Protein AF-A0A973GSV9-F1 (afdb_monomer)

pLDDT: mean 84.17, std 14.58, range [43.31, 97.0]

Structure (mmCIF, N/CA/C/O backbone):
data_AF-A0A973GSV9-F1
#
_entry.id   AF-A0A973GSV9-F1
#
loop_
_atom_site.group_PDB
_atom_site.id
_atom_site.type_symbol
_atom_site.label_atom_id
_atom_site.label_alt_id
_atom_site.label_comp_id
_atom_site.label_asym_id
_atom_site.label_entity_id
_atom_site.label_seq_id
_atom_site.pdbx_PDB_ins_code
_atom_site.Cartn_x
_atom_site.Cartn_y
_atom_site.Cartn_z
_atom_site.occupancy
_atom_site.B_iso_or_equiv
_atom_site.auth_seq_id
_atom_site.auth_comp_id
_atom_site.auth_asym_id
_atom_site.auth_atom_id
_atom_site.pdbx_PDB_model_num
ATOM 1 N N . MET A 1 1 ? -27.458 11.683 16.251 1.00 43.31 1 MET A N 1
ATOM 2 C CA . MET A 1 1 ? -26.409 10.894 15.565 1.00 43.31 1 MET A CA 1
ATOM 3 C C . MET A 1 1 ? -25.565 10.207 16.637 1.00 43.31 1 MET A C 1
ATOM 5 O O . MET A 1 1 ? -24.776 10.880 17.280 1.00 43.31 1 MET A O 1
ATOM 9 N N . LYS A 1 2 ? -25.809 8.918 16.926 1.00 45.09 2 LYS A N 1
ATOM 10 C CA . LYS A 1 2 ? -25.114 8.154 17.983 1.00 45.09 2 LYS A CA 1
ATOM 11 C C . LYS A 1 2 ? -23.702 7.803 17.492 1.00 45.09 2 LYS A C 1
ATOM 13 O O . LYS A 1 2 ? -23.527 6.884 16.701 1.00 45.09 2 LYS A O 1
ATOM 18 N N . THR A 1 3 ? -22.715 8.621 17.845 1.00 56.75 3 THR A N 1
ATOM 19 C CA . THR A 1 3 ? -21.304 8.450 17.467 1.00 56.75 3 THR A CA 1
ATOM 20 C C . THR A 1 3 ? -20.641 7.463 18.416 1.00 56.75 3 THR A C 1
ATOM 22 O O . THR A 1 3 ? -19.877 7.838 19.302 1.00 56.75 3 THR A O 1
ATOM 25 N N . THR A 1 4 ? -21.012 6.204 18.269 1.00 70.38 4 THR A N 1
ATOM 26 C CA . THR A 1 4 ? -20.583 5.128 19.147 1.00 70.38 4 THR A CA 1
ATOM 27 C C . THR A 1 4 ? -19.192 4.645 18.678 1.00 70.38 4 THR A C 1
ATOM 29 O O . THR A 1 4 ? -18.834 4.758 17.500 1.00 70.38 4 THR A O 1
ATOM 32 N N . ILE A 1 5 ? -18.360 4.249 19.638 1.00 74.25 5 ILE A N 1
ATOM 33 C CA . ILE A 1 5 ? -16.990 3.694 19.600 1.00 74.25 5 ILE A CA 1
ATOM 34 C C . ILE A 1 5 ? -16.470 3.138 18.249 1.00 74.25 5 ILE A C 1
ATOM 36 O O . ILE A 1 5 ? -15.317 3.398 17.906 1.00 74.25 5 ILE A O 1
ATOM 40 N N . ALA A 1 6 ? -17.276 2.456 17.437 1.00 76.19 6 ALA A N 1
ATOM 41 C CA . ALA A 1 6 ? -16.952 1.947 16.104 1.00 76.19 6 ALA A CA 1
ATOM 42 C C . ALA A 1 6 ? -16.347 3.002 15.166 1.00 76.19 6 ALA A C 1
ATOM 44 O O . ALA A 1 6 ? -15.388 2.721 14.444 1.00 76.19 6 ALA A O 1
ATOM 45 N N . ARG A 1 7 ? -16.859 4.242 15.185 1.00 78.81 7 ARG A N 1
ATOM 46 C CA . ARG A 1 7 ? -16.315 5.312 14.331 1.00 78.81 7 ARG A CA 1
ATOM 47 C C . ARG A 1 7 ? -14.930 5.756 14.806 1.00 78.81 7 ARG A C 1
ATOM 49 O 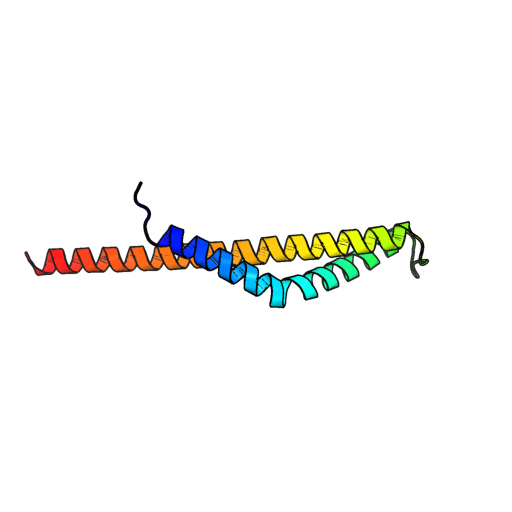O . ARG A 1 7 ? -14.054 5.985 13.979 1.00 78.81 7 ARG A O 1
ATOM 56 N N . LYS A 1 8 ? -14.712 5.831 16.126 1.00 83.44 8 LYS A N 1
ATOM 57 C CA . LYS A 1 8 ? -13.387 6.114 16.707 1.00 83.44 8 LYS A CA 1
ATOM 58 C C . LYS A 1 8 ? -12.402 4.980 16.415 1.00 83.44 8 LYS A C 1
ATOM 60 O O . LYS A 1 8 ? -11.279 5.262 16.012 1.00 83.44 8 LYS A O 1
ATOM 65 N N . GLY A 1 9 ? -12.839 3.726 16.540 1.00 83.88 9 GLY A N 1
ATOM 66 C CA . GLY A 1 9 ? -12.045 2.545 16.194 1.00 83.88 9 GLY A CA 1
ATOM 67 C C . GLY A 1 9 ? -11.588 2.549 14.734 1.00 83.88 9 GLY A C 1
ATOM 68 O O . GLY A 1 9 ? -10.418 2.299 14.463 1.00 83.88 9 GLY A O 1
ATOM 69 N N . ALA A 1 10 ? -12.464 2.935 13.800 1.00 87.00 10 ALA A N 1
ATOM 70 C CA . ALA A 1 10 ? -12.109 3.086 12.388 1.00 87.00 10 ALA A CA 1
ATOM 71 C C . ALA A 1 10 ? -11.013 4.144 12.161 1.00 87.00 10 ALA A C 1
ATOM 73 O O . ALA A 1 10 ? -10.048 3.876 11.452 1.00 87.00 10 ALA A O 1
ATOM 74 N N . TYR A 1 11 ? -11.118 5.324 12.788 1.00 89.88 11 TYR A N 1
ATOM 75 C CA . TYR A 1 11 ? -10.100 6.380 12.661 1.00 89.88 11 TYR A CA 1
ATOM 76 C C . TYR A 1 11 ? -8.748 5.974 13.256 1.00 89.88 11 TYR A C 1
ATOM 78 O O . TYR A 1 11 ? -7.709 6.248 12.658 1.00 89.88 11 TYR A O 1
ATOM 86 N N . ILE A 1 12 ? -8.752 5.294 14.405 1.00 90.06 12 ILE A N 1
ATOM 87 C CA . ILE A 1 12 ? -7.527 4.762 15.018 1.00 90.06 12 ILE A CA 1
ATOM 88 C C . ILE A 1 12 ? -6.916 3.684 14.114 1.00 90.06 12 ILE A C 1
ATOM 90 O O . ILE A 1 12 ? -5.712 3.702 13.868 1.00 90.06 12 ILE A O 1
ATOM 94 N N . GLY A 1 13 ? -7.745 2.797 13.554 1.00 90.38 13 GLY A N 1
ATOM 95 C CA . GLY A 1 13 ? -7.325 1.792 12.579 1.00 90.38 13 GLY A CA 1
ATOM 96 C C . GLY A 1 13 ? -6.728 2.403 11.308 1.00 90.38 13 GLY A C 1
ATOM 97 O O . GLY A 1 13 ? -5.702 1.926 10.826 1.00 90.38 13 GLY A O 1
ATOM 98 N N . ALA A 1 14 ? -7.305 3.492 10.795 1.00 91.75 14 ALA A N 1
ATOM 99 C CA . ALA A 1 14 ? -6.772 4.228 9.649 1.00 91.75 14 ALA A CA 1
ATOM 100 C C . ALA A 1 14 ? -5.397 4.841 9.956 1.00 91.75 14 ALA A C 1
ATOM 102 O O . ALA A 1 14 ? -4.459 4.677 9.177 1.00 91.75 14 ALA A O 1
ATOM 103 N N . GLY A 1 15 ? -5.260 5.494 11.116 1.00 91.62 15 GLY A N 1
ATOM 104 C CA . GLY A 1 15 ? -3.992 6.071 11.567 1.00 91.62 15 GLY A CA 1
ATOM 105 C C . GLY A 1 15 ? -2.901 5.013 11.743 1.00 91.62 15 GLY A C 1
ATOM 106 O O . GLY A 1 15 ? -1.805 5.163 11.207 1.00 91.62 15 GLY A O 1
ATOM 107 N N . ALA A 1 16 ? -3.219 3.905 12.418 1.00 93.44 16 ALA A N 1
ATOM 108 C CA . ALA A 1 16 ? -2.304 2.777 12.583 1.00 93.44 16 ALA A CA 1
ATOM 109 C C . ALA A 1 16 ? -1.909 2.152 11.233 1.00 93.44 16 ALA A C 1
ATOM 111 O O . ALA A 1 16 ? -0.741 1.841 11.013 1.00 93.44 16 ALA A O 1
ATOM 112 N N . GLY A 1 17 ? -2.862 2.026 10.306 1.00 93.44 17 GLY A N 1
ATOM 113 C CA . GLY A 1 17 ? -2.609 1.547 8.947 1.00 93.44 17 GLY A CA 1
ATOM 114 C C . GLY A 1 17 ? -1.676 2.434 8.151 1.00 93.44 17 GLY A C 1
ATOM 115 O O . GLY A 1 17 ? -0.824 1.925 7.435 1.00 93.44 17 GLY A O 1
ATOM 116 N N . LEU A 1 18 ? -1.797 3.753 8.294 1.00 94.44 18 LEU A N 1
ATOM 117 C CA . LEU A 1 18 ? -0.939 4.698 7.587 1.00 94.44 18 LEU A CA 1
ATOM 118 C C . LEU A 1 18 ? 0.514 4.614 8.079 1.00 94.44 18 LEU A C 1
ATOM 120 O O . LEU A 1 18 ? 1.440 4.633 7.269 1.00 94.44 18 LEU A O 1
ATOM 124 N N . VAL A 1 19 ? 0.717 4.424 9.387 1.00 95.69 19 VAL A N 1
ATOM 125 C CA . VAL A 1 19 ? 2.046 4.156 9.965 1.00 95.69 19 VAL A CA 1
ATOM 126 C C . VAL A 1 19 ? 2.585 2.804 9.494 1.00 95.69 19 VAL A C 1
ATOM 128 O O . VAL A 1 19 ? 3.732 2.714 9.055 1.00 95.69 19 VAL A O 1
ATOM 131 N N . LEU A 1 20 ? 1.756 1.756 9.525 1.00 94.12 20 LEU A N 1
ATOM 132 C CA . LEU A 1 20 ? 2.146 0.422 9.067 1.00 94.12 20 LEU A CA 1
ATOM 133 C C . LEU A 1 20 ? 2.517 0.429 7.578 1.00 94.12 20 LEU A C 1
ATOM 135 O O . LEU A 1 20 ? 3.503 -0.184 7.182 1.00 94.12 20 LEU A O 1
ATOM 139 N N . PHE A 1 21 ? 1.775 1.173 6.760 1.00 94.94 21 PHE A N 1
ATOM 140 C CA . PHE A 1 21 ? 2.079 1.387 5.352 1.00 94.94 21 PHE A CA 1
ATOM 141 C C . PHE A 1 21 ? 3.414 2.114 5.157 1.00 94.94 21 PHE A C 1
ATOM 143 O O . PHE A 1 21 ? 4.196 1.708 4.304 1.00 94.94 21 PHE A O 1
ATOM 150 N N . ALA A 1 22 ? 3.726 3.140 5.948 1.00 94.19 22 ALA A N 1
ATOM 151 C CA . ALA A 1 22 ? 5.001 3.841 5.818 1.00 94.19 22 ALA A CA 1
ATOM 152 C C . ALA A 1 22 ? 6.206 2.920 6.090 1.00 94.19 22 ALA A C 1
ATOM 154 O O . ALA A 1 22 ? 7.200 2.985 5.371 1.00 94.19 22 ALA A O 1
ATOM 155 N N . ILE A 1 23 ? 6.102 2.037 7.090 1.00 93.44 23 ILE A N 1
ATOM 156 C CA . ILE A 1 23 ? 7.198 1.143 7.498 1.00 93.44 23 ILE A CA 1
ATOM 157 C C . ILE A 1 23 ? 7.274 -0.101 6.601 1.00 93.44 23 ILE A C 1
ATOM 159 O O . ILE A 1 23 ? 8.355 -0.492 6.168 1.00 93.44 23 ILE A O 1
ATOM 163 N N . PHE A 1 2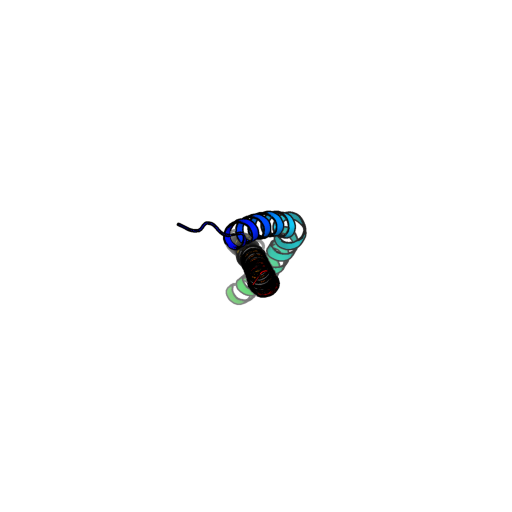4 ? 6.128 -0.721 6.311 1.00 92.12 24 PHE A N 1
ATOM 164 C CA . PHE A 1 24 ? 6.053 -2.037 5.671 1.00 92.12 24 PHE A CA 1
ATOM 165 C C . PHE A 1 24 ? 5.345 -2.052 4.323 1.00 92.12 24 PHE A C 1
ATOM 167 O O . PHE A 1 24 ? 5.381 -3.071 3.657 1.00 92.12 24 PHE A O 1
ATOM 174 N N . GLY A 1 25 ? 4.669 -0.987 3.907 1.00 90.44 25 GLY A N 1
ATOM 175 C CA . GLY A 1 25 ? 3.931 -0.949 2.640 1.00 90.44 25 GLY A CA 1
ATOM 176 C C . GLY A 1 25 ? 4.671 -0.210 1.532 1.00 90.44 25 GLY A C 1
ATOM 177 O O . GLY A 1 25 ? 4.674 -0.658 0.389 1.00 90.44 25 GLY A O 1
ATOM 178 N N . LEU A 1 26 ? 5.335 0.897 1.866 1.00 94.00 26 LEU A N 1
ATOM 179 C CA . LEU A 1 26 ? 5.952 1.797 0.895 1.00 94.00 26 LEU A CA 1
ATOM 180 C C . LEU A 1 26 ? 7.126 1.124 0.179 1.00 94.00 26 LEU A C 1
ATOM 182 O O . LEU A 1 26 ? 7.164 1.083 -1.052 1.00 94.00 26 LEU A O 1
ATOM 186 N N . LEU A 1 27 ? 8.051 0.535 0.943 1.00 93.94 27 LEU A N 1
ATOM 187 C CA . LEU A 1 27 ? 9.221 -0.133 0.378 1.00 93.94 27 LEU A CA 1
ATOM 188 C C . LEU A 1 27 ? 8.823 -1.359 -0.466 1.00 93.94 27 LEU A C 1
ATOM 190 O O . LEU A 1 27 ? 9.074 -1.331 -1.671 1.00 93.94 27 LEU A O 1
ATOM 194 N N . PRO A 1 28 ? 8.155 -2.403 0.065 1.00 92.81 28 PRO A N 1
ATOM 195 C CA . PRO A 1 28 ? 7.818 -3.565 -0.755 1.00 92.81 28 PRO A CA 1
ATOM 196 C C . PRO A 1 28 ? 6.799 -3.247 -1.852 1.00 92.81 28 PRO A C 1
ATOM 198 O O . PRO A 1 28 ? 6.895 -3.830 -2.926 1.00 92.81 28 PRO A O 1
ATOM 201 N N . GLY A 1 29 ? 5.879 -2.297 -1.646 1.00 93.81 29 GLY A N 1
ATOM 202 C CA . GLY A 1 29 ? 4.960 -1.839 -2.690 1.00 93.81 29 GLY A CA 1
ATOM 203 C C . GLY A 1 29 ? 5.705 -1.250 -3.888 1.00 93.81 29 GLY A C 1
ATOM 204 O O . GLY A 1 29 ? 5.429 -1.622 -5.027 1.00 93.81 29 GLY A O 1
ATOM 205 N N . SER A 1 30 ? 6.707 -0.400 -3.640 1.00 94.12 30 SER A N 1
ATOM 206 C CA . SER A 1 30 ? 7.544 0.153 -4.712 1.00 94.12 30 SER A CA 1
ATOM 207 C C . SER A 1 30 ? 8.406 -0.914 -5.391 1.00 94.12 30 SER A C 1
ATOM 209 O O . SER A 1 30 ? 8.499 -0.930 -6.614 1.00 94.12 30 SER A O 1
ATOM 211 N N . LEU A 1 31 ? 8.982 -1.855 -4.637 1.00 95.50 31 LEU A N 1
ATOM 212 C CA . LEU A 1 31 ? 9.814 -2.925 -5.196 1.00 95.50 31 LEU A CA 1
ATOM 213 C C . LEU A 1 31 ? 9.004 -3.887 -6.072 1.00 95.50 31 LEU A C 1
ATOM 215 O O . LEU A 1 31 ? 9.410 -4.188 -7.194 1.00 95.50 31 LEU A O 1
ATOM 219 N N . LEU A 1 32 ? 7.837 -4.328 -5.596 1.00 95.50 32 LEU A N 1
ATOM 220 C CA . LEU A 1 32 ? 6.938 -5.196 -6.359 1.00 95.50 32 LEU A CA 1
ATOM 221 C C . LEU A 1 32 ? 6.378 -4.474 -7.588 1.00 95.50 32 LEU A C 1
ATOM 223 O O . LEU A 1 32 ? 6.351 -5.048 -8.676 1.00 95.50 32 LEU A O 1
ATOM 227 N N . GLY A 1 33 ? 5.997 -3.202 -7.443 1.00 94.81 33 GLY A N 1
ATOM 228 C CA . GLY A 1 33 ? 5.583 -2.360 -8.562 1.00 94.81 33 GLY A CA 1
ATOM 229 C C . GLY A 1 33 ? 6.689 -2.204 -9.607 1.00 94.81 33 GLY A C 1
ATOM 230 O O . GLY A 1 33 ? 6.436 -2.342 -10.801 1.00 94.81 33 GLY A O 1
ATOM 231 N N . GLY A 1 34 ? 7.935 -1.995 -9.181 1.00 94.12 34 GLY A N 1
ATOM 232 C CA . GLY A 1 34 ? 9.094 -1.911 -10.070 1.00 94.12 34 GLY A CA 1
ATOM 233 C C . GLY A 1 34 ? 9.370 -3.221 -10.809 1.00 94.12 34 GLY A C 1
ATOM 234 O O . GLY A 1 34 ? 9.515 -3.213 -12.029 1.00 94.12 34 GLY A O 1
ATOM 235 N N . ALA A 1 35 ? 9.362 -4.355 -10.103 1.00 94.31 35 ALA A N 1
ATOM 236 C CA . ALA A 1 35 ? 9.521 -5.676 -10.713 1.00 94.31 35 ALA A CA 1
ATOM 237 C C . ALA A 1 35 ? 8.417 -5.969 -11.744 1.00 94.31 35 ALA A C 1
ATOM 239 O O . ALA A 1 35 ? 8.688 -6.498 -12.824 1.00 94.31 35 ALA A O 1
ATOM 240 N N . MET A 1 36 ? 7.176 -5.577 -11.448 1.00 94.69 36 MET A N 1
ATOM 241 C CA . MET A 1 36 ? 6.070 -5.670 -12.398 1.00 94.69 36 MET A CA 1
ATOM 242 C C . MET A 1 36 ? 6.301 -4.770 -13.621 1.00 94.69 36 MET A C 1
ATOM 244 O O . MET A 1 36 ? 6.131 -5.227 -14.747 1.00 94.69 36 MET A O 1
ATOM 248 N N . GLY A 1 37 ? 6.749 -3.528 -13.430 1.00 92.38 37 GLY A N 1
ATOM 249 C CA . GLY A 1 37 ? 7.042 -2.601 -14.530 1.00 92.38 37 GLY A CA 1
ATOM 250 C C . GLY A 1 37 ? 8.143 -3.075 -15.458 1.00 92.38 37 GLY A C 1
ATOM 251 O O . GLY A 1 37 ? 8.016 -2.930 -16.668 1.00 92.38 37 GLY A O 1
ATOM 252 N N . ILE A 1 38 ? 9.196 -3.683 -14.907 1.00 92.94 38 ILE A N 1
ATOM 253 C CA . ILE A 1 38 ? 10.272 -4.283 -15.702 1.00 92.94 38 ILE A CA 1
ATOM 254 C C . ILE A 1 38 ? 9.714 -5.416 -16.566 1.00 92.94 38 ILE A C 1
ATOM 256 O O . ILE A 1 38 ? 10.035 -5.489 -17.748 1.00 92.94 38 ILE A O 1
ATOM 260 N N . ASN A 1 39 ? 8.846 -6.269 -16.015 1.00 92.25 39 ASN A N 1
ATOM 261 C CA . ASN A 1 39 ? 8.207 -7.332 -16.793 1.00 92.25 39 ASN A CA 1
ATOM 262 C C . ASN A 1 39 ? 7.293 -6.772 -17.892 1.00 92.25 39 ASN A C 1
ATOM 264 O O . ASN A 1 39 ? 7.373 -7.221 -19.031 1.00 92.25 39 ASN A O 1
ATOM 268 N N . ILE A 1 40 ? 6.482 -5.755 -17.581 1.00 91.19 40 ILE A N 1
ATOM 269 C CA . ILE A 1 40 ? 5.597 -5.102 -18.560 1.00 91.19 40 ILE A CA 1
ATOM 270 C C . ILE A 1 40 ? 6.416 -4.466 -19.686 1.00 91.19 40 ILE A C 1
ATOM 272 O O . ILE A 1 40 ? 6.150 -4.710 -20.861 1.00 91.19 40 ILE A O 1
ATOM 276 N N . ALA A 1 41 ? 7.439 -3.683 -19.342 1.00 89.88 41 ALA A N 1
ATOM 277 C CA . ALA A 1 41 ? 8.316 -3.073 -20.329 1.00 89.88 41 ALA A CA 1
ATOM 278 C C . ALA A 1 41 ? 9.038 -4.149 -21.153 1.00 89.88 41 ALA A C 1
ATOM 280 O O . ALA A 1 41 ? 9.116 -4.028 -22.373 1.00 89.88 41 ALA A O 1
ATOM 281 N N . GLY A 1 42 ? 9.502 -5.229 -20.518 1.00 88.56 42 GLY A N 1
ATOM 282 C CA . GLY A 1 42 ? 10.170 -6.348 -21.182 1.00 88.56 42 GLY A CA 1
ATOM 283 C C . GLY A 1 42 ? 9.270 -7.083 -22.175 1.00 88.56 42 GLY A C 1
ATOM 284 O O . GLY A 1 42 ? 9.743 -7.511 -23.222 1.00 88.56 42 GLY A O 1
ATOM 285 N N . TRP A 1 43 ? 7.966 -7.182 -21.906 1.00 88.44 43 TRP A N 1
ATOM 286 C CA . TRP A 1 43 ? 6.998 -7.720 -22.868 1.00 88.44 43 TRP A CA 1
ATOM 287 C C . TRP A 1 43 ? 6.736 -6.777 -24.044 1.00 88.44 43 TRP A C 1
ATOM 289 O O . TRP A 1 43 ? 6.465 -7.245 -25.145 1.00 88.44 43 TRP A O 1
ATOM 299 N N . MET A 1 44 ? 6.827 -5.462 -23.832 1.00 86.56 44 MET A N 1
ATOM 300 C CA . MET A 1 44 ? 6.597 -4.461 -24.881 1.00 86.56 44 MET A CA 1
ATOM 301 C C . MET A 1 44 ? 7.812 -4.240 -25.790 1.00 86.56 44 MET A C 1
ATOM 303 O O . MET A 1 44 ? 7.645 -4.067 -26.993 1.00 86.56 44 MET A O 1
ATOM 307 N N . PHE A 1 45 ? 9.018 -4.211 -25.219 1.00 87.31 45 PHE A N 1
ATOM 308 C CA . PHE A 1 45 ? 10.250 -3.817 -25.915 1.00 87.31 45 PHE A CA 1
ATOM 309 C C . PHE A 1 45 ? 11.269 -4.954 -26.058 1.00 87.31 45 PHE A C 1
ATOM 311 O O . PHE A 1 45 ? 12.293 -4.776 -26.711 1.00 87.31 45 PHE A O 1
ATOM 318 N N . GLY A 1 46 ? 10.994 -6.125 -25.480 1.00 82.19 46 GLY A N 1
ATOM 319 C CA . GLY A 1 46 ? 11.942 -7.231 -25.406 1.00 82.19 46 GLY A CA 1
ATOM 320 C C . GLY A 1 46 ? 12.917 -7.096 -24.234 1.00 82.19 46 GLY A C 1
ATOM 321 O O . GLY A 1 46 ? 13.087 -6.031 -23.634 1.00 82.19 46 GLY A O 1
ATOM 322 N N . LEU A 1 47 ? 13.551 -8.215 -23.883 1.00 81.19 47 LEU A N 1
ATOM 323 C CA . LEU A 1 47 ? 14.625 -8.272 -22.893 1.00 81.19 47 LEU A CA 1
ATOM 324 C C . LEU A 1 47 ? 15.950 -8.617 -23.594 1.00 81.19 47 LEU A C 1
ATOM 326 O O . LEU A 1 47 ? 15.950 -9.506 -24.448 1.00 81.19 47 LEU A O 1
ATOM 330 N N . PRO A 1 48 ? 17.079 -7.984 -23.218 1.00 75.44 48 PRO A N 1
ATOM 331 C CA . PRO A 1 48 ? 17.229 -6.993 -22.149 1.00 75.44 48 PRO A CA 1
ATOM 332 C C . PRO A 1 48 ? 16.691 -5.609 -22.541 1.00 75.44 48 PRO A C 1
ATOM 334 O O . PRO A 1 48 ? 16.892 -5.145 -23.658 1.00 75.44 48 PRO A O 1
ATOM 337 N N . LEU A 1 49 ? 16.026 -4.942 -21.595 1.00 77.69 49 LEU A N 1
ATOM 338 C CA . LEU A 1 49 ? 15.482 -3.604 -21.811 1.00 77.69 49 LEU A CA 1
ATOM 339 C C . LEU A 1 49 ? 16.605 -2.596 -22.025 1.00 77.69 49 LEU A C 1
ATOM 341 O O . LEU A 1 49 ? 17.420 -2.366 -21.128 1.00 77.69 49 LEU A O 1
ATOM 345 N N . GLU A 1 50 ? 16.598 -1.933 -23.176 1.00 78.69 50 GLU A N 1
ATOM 346 C CA . GLU A 1 50 ? 17.449 -0.769 -23.370 1.00 78.69 50 GLU A CA 1
ATOM 347 C C . GLU A 1 50 ? 17.068 0.321 -22.351 1.00 78.69 50 GLU A C 1
ATOM 349 O O . GLU A 1 50 ? 15.877 0.549 -22.092 1.00 78.69 50 GLU A O 1
ATOM 354 N N . PRO A 1 51 ? 18.051 1.019 -21.750 1.00 74.75 51 PRO A N 1
ATOM 355 C CA . PRO A 1 51 ? 17.822 2.052 -20.740 1.00 74.75 51 PRO A CA 1
ATOM 356 C C . PRO A 1 51 ? 17.274 3.360 -21.347 1.00 74.75 51 PRO A C 1
ATOM 358 O O . PRO A 1 51 ? 17.726 4.454 -21.007 1.00 74.75 51 PRO A O 1
ATOM 361 N N . GLY A 1 52 ? 16.289 3.252 -22.237 1.00 85.25 52 GLY A N 1
ATOM 362 C CA . GLY A 1 52 ? 15.581 4.364 -22.851 1.00 85.25 52 GLY A CA 1
ATOM 363 C C . GLY A 1 52 ? 14.626 5.066 -21.884 1.00 85.25 52 GLY A C 1
ATOM 364 O O . GLY A 1 52 ? 14.189 4.513 -20.870 1.00 85.25 52 GLY A O 1
ATOM 365 N N . LEU A 1 53 ? 14.269 6.306 -22.228 1.00 88.00 53 LEU A N 1
ATOM 366 C CA . LEU A 1 53 ? 13.399 7.159 -21.413 1.00 88.00 53 LEU A CA 1
ATOM 367 C C . LEU A 1 53 ? 12.024 6.516 -21.157 1.00 88.00 53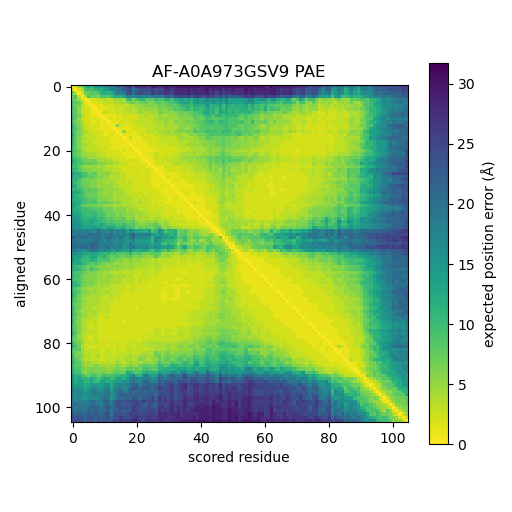 LEU A C 1
ATOM 369 O O . LEU A 1 53 ? 11.519 6.569 -20.040 1.00 88.00 53 LEU A O 1
ATOM 373 N N . ILE A 1 54 ? 11.456 5.860 -22.174 1.00 87.62 54 ILE A N 1
ATOM 374 C CA . ILE A 1 54 ? 10.133 5.218 -22.106 1.00 87.62 54 ILE A CA 1
ATOM 375 C C . ILE A 1 54 ? 10.149 4.016 -21.151 1.00 87.62 54 ILE A C 1
ATOM 377 O O . ILE A 1 54 ? 9.275 3.902 -20.297 1.00 87.62 54 ILE A O 1
ATOM 381 N N . SER A 1 55 ? 11.175 3.164 -21.234 1.00 87.56 55 SER A N 1
ATOM 382 C CA . SER A 1 55 ? 11.349 2.008 -20.342 1.00 87.56 55 SER A CA 1
ATOM 383 C C . SER A 1 55 ? 11.428 2.442 -18.873 1.00 87.56 55 SER A C 1
ATOM 385 O O . SER A 1 55 ? 10.703 1.932 -18.018 1.00 87.56 55 SER A O 1
ATOM 387 N N . ARG A 1 56 ? 12.221 3.483 -18.579 1.00 90.06 56 ARG A N 1
ATOM 388 C CA . ARG A 1 56 ? 12.326 4.047 -17.223 1.00 90.06 56 ARG A CA 1
ATOM 389 C C . ARG A 1 56 ? 11.016 4.662 -16.742 1.00 90.06 56 ARG A C 1
ATOM 391 O O . ARG A 1 56 ? 10.657 4.474 -15.584 1.00 90.06 56 ARG A O 1
ATOM 398 N N . ALA A 1 57 ? 10.296 5.369 -17.611 1.00 93.06 57 ALA A N 1
ATOM 399 C CA . ALA A 1 57 ? 9.005 5.953 -17.263 1.00 93.06 57 ALA A CA 1
ATOM 400 C C . ALA A 1 57 ? 7.980 4.874 -16.875 1.00 93.06 57 ALA A C 1
ATOM 402 O O . ALA A 1 57 ? 7.292 5.033 -15.871 1.00 93.06 57 ALA A O 1
ATOM 403 N N . ILE A 1 58 ? 7.926 3.754 -17.605 1.00 91.75 58 ILE A N 1
ATOM 404 C CA . ILE A 1 58 ? 7.023 2.634 -17.295 1.00 91.75 58 ILE A CA 1
ATOM 405 C C . ILE A 1 58 ? 7.328 2.049 -15.916 1.00 91.75 58 ILE A C 1
ATOM 407 O O . ILE A 1 58 ? 6.412 1.869 -15.116 1.00 91.75 58 ILE A O 1
ATOM 411 N N . VAL A 1 59 ? 8.606 1.808 -15.611 1.00 93.12 59 VAL A N 1
ATOM 412 C CA . VAL A 1 59 ? 9.020 1.285 -14.300 1.00 93.12 59 VAL A CA 1
ATOM 413 C C . VAL A 1 59 ? 8.704 2.278 -13.178 1.00 93.12 59 VAL A C 1
ATOM 415 O O . VAL A 1 59 ? 8.222 1.884 -12.122 1.00 93.12 59 VAL A O 1
ATOM 418 N N . LEU A 1 60 ? 8.923 3.578 -13.388 1.00 94.06 60 LEU A N 1
ATOM 419 C CA . LEU A 1 60 ? 8.586 4.592 -12.383 1.00 94.06 60 LEU A CA 1
ATOM 420 C C . LEU A 1 60 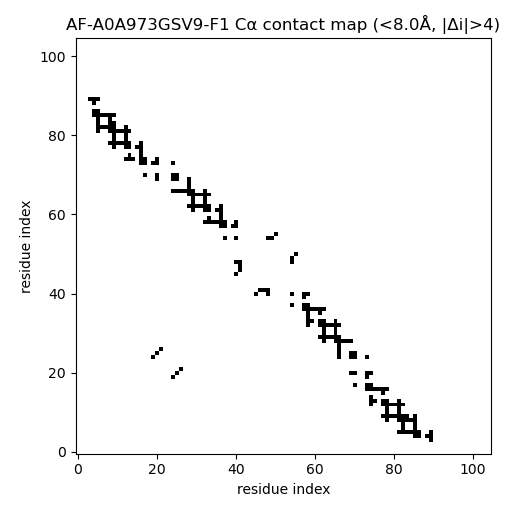? 7.078 4.652 -12.120 1.00 94.06 60 LEU A C 1
ATOM 422 O O . LEU A 1 60 ? 6.652 4.687 -10.966 1.00 94.06 60 LEU A O 1
ATOM 426 N N . VAL A 1 61 ? 6.261 4.623 -13.174 1.00 95.69 61 VAL A N 1
ATOM 427 C CA . VAL A 1 61 ? 4.800 4.606 -13.036 1.00 95.69 61 VAL A CA 1
ATOM 428 C C . VAL A 1 61 ? 4.348 3.337 -12.318 1.00 95.69 61 VAL A C 1
ATOM 430 O O . VAL A 1 61 ? 3.528 3.416 -11.408 1.00 95.69 61 VAL A O 1
ATOM 433 N N . SER A 1 62 ? 4.904 2.175 -12.653 1.00 94.94 62 SER A N 1
ATOM 434 C CA . SER A 1 62 ? 4.528 0.922 -12.000 1.00 94.94 62 SER A CA 1
ATOM 435 C C . SER A 1 62 ? 4.956 0.873 -10.528 1.00 94.94 62 SER A C 1
ATOM 437 O O . SER A 1 62 ? 4.220 0.337 -9.702 1.00 94.94 62 SER A O 1
ATOM 439 N N . MET A 1 63 ? 6.097 1.473 -10.168 1.00 97.00 63 MET A N 1
ATOM 440 C CA . MET A 1 63 ? 6.502 1.662 -8.772 1.00 97.00 63 MET A CA 1
ATOM 441 C C . MET A 1 63 ? 5.472 2.501 -8.012 1.00 97.00 63 MET A C 1
ATOM 443 O O . MET A 1 63 ? 5.041 2.101 -6.931 1.00 97.00 63 MET A O 1
ATOM 447 N N . LEU A 1 64 ? 5.030 3.626 -8.587 1.00 96.56 64 LEU A N 1
ATOM 448 C CA . LEU A 1 64 ? 3.994 4.470 -7.985 1.00 96.56 64 LEU A CA 1
ATOM 449 C C . LEU A 1 64 ? 2.669 3.717 -7.829 1.00 96.56 64 LEU A C 1
ATOM 451 O O . LEU A 1 64 ? 2.044 3.792 -6.773 1.00 96.56 64 LEU A O 1
ATOM 455 N N . VAL A 1 65 ? 2.265 2.948 -8.843 1.00 96.50 65 VAL A N 1
ATOM 456 C CA . VAL A 1 65 ? 1.067 2.101 -8.779 1.00 96.50 65 VAL A CA 1
ATOM 457 C C . VAL A 1 65 ? 1.191 1.069 -7.656 1.00 96.50 65 VAL A C 1
ATOM 459 O O . VAL A 1 65 ? 0.260 0.923 -6.869 1.00 96.50 65 VAL A O 1
ATOM 462 N N . GLY A 1 66 ? 2.339 0.401 -7.522 1.00 95.56 66 GLY A N 1
ATOM 463 C CA . GLY A 1 66 ? 2.578 -0.566 -6.449 1.00 95.56 66 GLY A CA 1
ATOM 464 C C . GLY A 1 66 ? 2.451 0.050 -5.052 1.00 95.56 66 GLY A C 1
ATOM 465 O O . GLY A 1 66 ? 1.802 -0.523 -4.175 1.00 95.56 66 GLY A O 1
ATOM 466 N N . VAL A 1 67 ? 2.989 1.258 -4.858 1.00 96.44 67 VAL A N 1
ATOM 467 C CA . VAL A 1 67 ? 2.852 2.021 -3.605 1.00 96.44 67 VAL A CA 1
ATOM 468 C C . VAL A 1 67 ? 1.395 2.407 -3.340 1.00 96.44 67 VAL A C 1
ATOM 470 O O . VAL A 1 67 ? 0.912 2.232 -2.221 1.00 96.44 67 VAL A O 1
ATOM 473 N N . LEU A 1 68 ? 0.672 2.891 -4.354 1.00 96.50 68 LEU A N 1
ATOM 474 C CA . LEU A 1 68 ? -0.738 3.271 -4.223 1.00 96.50 68 LEU A CA 1
ATOM 475 C C . LEU A 1 68 ? -1.615 2.075 -3.843 1.00 96.50 68 LEU A C 1
ATOM 477 O O . LEU A 1 68 ? -2.418 2.175 -2.918 1.00 96.50 68 LEU A O 1
ATOM 481 N N . VAL A 1 69 ? -1.431 0.933 -4.509 1.00 96.31 69 VAL A N 1
ATOM 482 C CA . VAL A 1 69 ? -2.178 -0.297 -4.211 1.00 96.31 69 VAL A CA 1
ATOM 483 C C . VAL A 1 69 ? -1.875 -0.779 -2.793 1.00 96.31 69 VAL A C 1
ATOM 485 O O . VAL A 1 69 ? -2.806 -1.051 -2.037 1.00 96.31 69 VAL A O 1
ATOM 488 N N . ALA A 1 70 ? -0.601 -0.825 -2.392 1.00 95.56 70 ALA A N 1
ATOM 489 C CA . ALA A 1 70 ? -0.221 -1.212 -1.034 1.00 95.56 70 ALA A CA 1
ATOM 490 C C . ALA A 1 70 ? -0.843 -0.284 0.025 1.00 95.56 70 ALA A C 1
ATOM 492 O O . ALA A 1 70 ? -1.361 -0.760 1.036 1.00 95.56 70 ALA A O 1
ATOM 493 N N . GLY A 1 71 ? -0.851 1.028 -0.226 1.00 95.06 71 GLY A N 1
ATOM 494 C CA . GLY A 1 71 ? -1.466 2.017 0.660 1.00 95.06 71 GLY A CA 1
ATOM 495 C C . GLY A 1 71 ? -2.967 1.811 0.807 1.00 95.06 71 GLY A C 1
ATOM 496 O O . GLY A 1 71 ? -3.468 1.728 1.928 1.00 95.06 71 GLY A O 1
ATOM 497 N N . ILE A 1 72 ? -3.676 1.651 -0.312 1.00 95.88 72 ILE A N 1
ATOM 498 C CA . ILE A 1 72 ? -5.120 1.391 -0.316 1.00 95.88 72 ILE A CA 1
ATOM 499 C C . ILE A 1 72 ? -5.429 0.114 0.464 1.00 95.88 72 ILE A C 1
ATOM 501 O O . ILE A 1 72 ? -6.295 0.134 1.338 1.00 95.88 72 ILE A O 1
ATOM 505 N N . VAL A 1 73 ? -4.719 -0.982 0.190 1.00 95.94 73 VAL A N 1
ATOM 506 C CA . VAL A 1 73 ? -4.983 -2.279 0.823 1.00 95.94 73 VAL A CA 1
ATOM 507 C C . VAL A 1 73 ? -4.725 -2.224 2.327 1.00 95.94 73 VAL A C 1
ATOM 509 O O . VAL A 1 73 ? -5.605 -2.602 3.098 1.00 95.94 73 VAL A O 1
ATOM 512 N N . ILE A 1 74 ? -3.566 -1.717 2.762 1.00 94.62 74 ILE A N 1
ATOM 513 C CA . ILE A 1 74 ? -3.207 -1.679 4.187 1.00 94.62 74 ILE A CA 1
ATOM 514 C C . ILE A 1 74 ? -4.158 -0.764 4.956 1.00 94.62 74 ILE A C 1
ATOM 516 O O . ILE A 1 74 ? -4.741 -1.193 5.949 1.00 94.62 74 ILE A O 1
ATOM 520 N N . VAL A 1 75 ? -4.365 0.470 4.489 1.00 95.19 75 VAL A N 1
ATOM 521 C CA . VAL A 1 75 ? -5.210 1.441 5.198 1.00 95.19 75 VAL A CA 1
ATOM 522 C C . VAL A 1 75 ? -6.659 0.967 5.242 1.00 95.19 75 VAL A C 1
ATOM 524 O O . VAL A 1 75 ? -7.305 1.066 6.285 1.00 95.19 75 VAL A O 1
ATOM 527 N N . THR A 1 76 ? -7.181 0.411 4.147 1.00 94.94 76 THR A N 1
ATOM 528 C CA . THR A 1 76 ? -8.554 -0.114 4.122 1.00 94.94 76 THR A CA 1
ATOM 529 C C . THR A 1 76 ? -8.693 -1.318 5.048 1.00 94.94 76 THR A C 1
ATOM 531 O O . THR A 1 76 ? -9.657 -1.387 5.812 1.00 94.94 76 THR A O 1
ATOM 534 N N . ALA A 1 77 ? -7.723 -2.237 5.051 1.00 94.44 77 ALA A N 1
ATOM 535 C CA . ALA A 1 77 ? -7.742 -3.409 5.920 1.00 94.44 77 ALA A CA 1
ATOM 536 C C . ALA A 1 77 ? -7.706 -3.019 7.403 1.00 94.44 77 ALA A C 1
ATOM 538 O O . ALA A 1 77 ? -8.537 -3.488 8.180 1.00 94.44 77 ALA A O 1
ATOM 539 N N . THR A 1 78 ? -6.806 -2.122 7.811 1.00 93.81 78 THR A N 1
ATOM 540 C CA . THR A 1 78 ? -6.701 -1.705 9.218 1.00 93.81 78 THR A CA 1
ATOM 541 C C . THR A 1 78 ? -7.866 -0.831 9.660 1.00 93.81 78 THR A C 1
ATOM 543 O O . THR A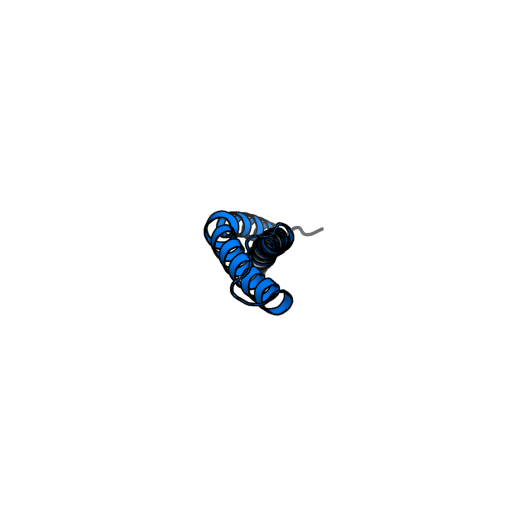 1 78 ? -8.303 -0.938 10.803 1.00 93.81 78 THR A O 1
ATOM 546 N N . THR A 1 79 ? -8.422 -0.010 8.767 1.00 93.31 79 THR A N 1
ATOM 547 C CA . THR A 1 79 ? -9.640 0.768 9.038 1.00 93.31 79 THR A CA 1
ATOM 548 C C . THR A 1 79 ? -10.830 -0.161 9.242 1.00 93.31 79 THR A C 1
ATOM 550 O O . THR A 1 79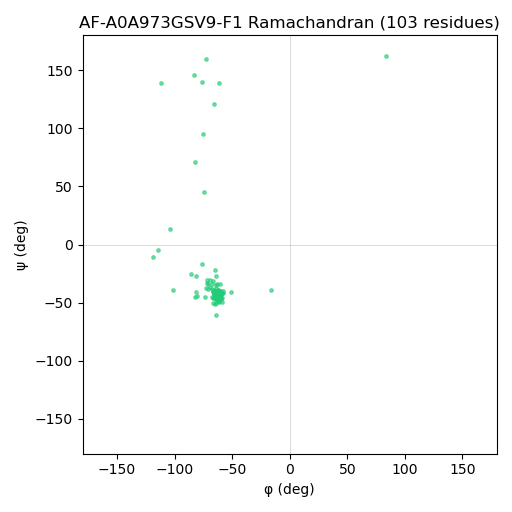 ? -11.589 0.007 10.195 1.00 93.31 79 THR A O 1
ATOM 553 N N . THR A 1 80 ? -10.969 -1.175 8.384 1.00 92.38 80 THR A N 1
ATOM 554 C CA . THR A 1 80 ? -12.031 -2.183 8.493 1.00 92.38 80 THR A CA 1
ATOM 555 C C . THR A 1 80 ? -11.871 -2.998 9.774 1.00 92.38 80 THR A C 1
ATOM 557 O O . THR A 1 80 ? -12.845 -3.176 10.499 1.00 92.38 80 THR A O 1
ATOM 560 N N . MET A 1 81 ? -10.646 -3.414 10.118 1.00 91.62 81 MET A N 1
ATOM 561 C CA . MET A 1 81 ? -10.358 -4.101 11.383 1.00 91.62 81 MET A CA 1
ATOM 562 C C . MET A 1 81 ? -10.645 -3.221 12.605 1.00 91.62 81 MET A C 1
ATOM 564 O O . MET A 1 81 ? -11.288 -3.679 13.546 1.00 91.62 81 MET A O 1
ATOM 568 N N . GLY A 1 82 ? -10.232 -1.951 12.590 1.00 90.31 82 GLY A N 1
ATOM 569 C CA . GLY A 1 82 ? -10.497 -1.004 13.675 1.00 90.31 82 GLY A CA 1
ATOM 570 C C . GLY A 1 82 ? -11.989 -0.714 13.854 1.00 90.31 82 GLY A C 1
ATOM 571 O O . GLY A 1 82 ? -12.482 -0.621 14.980 1.00 90.31 82 GLY A O 1
ATOM 572 N N . TRP A 1 83 ? -12.734 -0.633 12.750 1.00 89.88 83 TRP A N 1
ATOM 573 C CA . TRP A 1 83 ? -14.189 -0.517 12.777 1.00 89.88 83 TRP A CA 1
ATOM 574 C C . TRP A 1 83 ? -14.854 -1.775 13.350 1.00 89.88 83 TRP A C 1
ATOM 576 O O . TRP A 1 83 ? -15.733 -1.667 14.206 1.00 89.88 83 TRP A O 1
ATOM 586 N N . LEU A 1 84 ? -14.410 -2.962 12.919 1.00 89.56 84 LEU A N 1
ATOM 587 C CA . LEU A 1 84 ? -14.931 -4.247 13.386 1.00 89.56 84 LEU A CA 1
ATOM 588 C C . LEU A 1 84 ? -14.689 -4.430 14.891 1.00 89.56 84 LEU A C 1
ATOM 590 O O . LEU A 1 84 ? -15.611 -4.775 15.627 1.00 89.56 84 LEU A O 1
ATOM 594 N N . ALA A 1 85 ? -13.479 -4.122 15.364 1.00 87.69 85 ALA A N 1
ATOM 595 C CA . ALA A 1 85 ? -13.133 -4.155 16.782 1.00 87.69 85 ALA A CA 1
ATOM 596 C C . ALA A 1 85 ? -14.011 -3.194 17.599 1.00 87.69 85 ALA A C 1
ATOM 598 O O . ALA A 1 85 ? -14.566 -3.580 18.626 1.00 87.69 85 ALA A O 1
ATOM 599 N N . GLY A 1 86 ? -14.215 -1.965 17.115 1.00 84.88 86 GLY A N 1
ATOM 600 C CA . GLY A 1 86 ? -15.095 -1.007 17.783 1.00 84.88 86 GLY A CA 1
ATOM 601 C C . GLY A 1 86 ? -16.565 -1.451 17.824 1.00 84.88 86 GLY A C 1
ATOM 602 O O . GLY A 1 86 ? -17.233 -1.230 18.830 1.00 84.88 86 GLY A O 1
ATOM 603 N N . ARG A 1 87 ? -17.058 -2.147 16.789 1.00 84.88 87 ARG A N 1
ATOM 604 C CA . ARG A 1 87 ? -18.401 -2.760 16.784 1.00 84.88 87 ARG A CA 1
ATOM 605 C C . ARG A 1 87 ? -18.544 -3.898 17.796 1.00 84.88 87 ARG A C 1
ATOM 607 O O . ARG A 1 87 ? -19.584 -3.997 18.441 1.00 84.88 87 ARG A O 1
ATOM 614 N N . LEU A 1 88 ? -17.527 -4.748 17.941 1.00 85.31 88 LEU A N 1
ATOM 615 C CA . LEU A 1 88 ? -17.540 -5.845 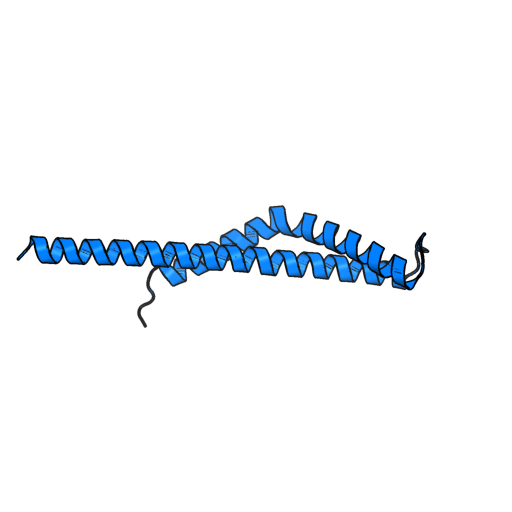18.918 1.00 85.31 88 LEU A CA 1
ATOM 616 C C . LEU A 1 88 ? -17.543 -5.326 20.362 1.00 85.31 88 LEU A C 1
ATOM 618 O O . LEU A 1 88 ? -18.259 -5.860 21.210 1.00 85.31 88 LEU A O 1
ATOM 622 N N . LEU A 1 89 ? -16.789 -4.257 20.629 1.00 81.88 89 LEU A N 1
ATOM 623 C CA . LEU A 1 89 ? -16.758 -3.608 21.941 1.00 81.88 89 LEU A CA 1
ATOM 624 C C . LEU A 1 89 ? -18.109 -2.972 22.297 1.00 81.88 89 LEU A C 1
ATOM 626 O O . LEU A 1 89 ? -18.584 -3.145 23.415 1.00 81.88 89 LEU A O 1
ATOM 630 N N . GLU A 1 90 ? -18.781 -2.321 21.344 1.00 79.44 90 GLU A N 1
ATOM 631 C CA . GLU A 1 90 ? -20.148 -1.811 21.554 1.00 79.44 90 GLU A CA 1
ATOM 632 C C . GLU A 1 90 ? -21.159 -2.916 21.835 1.00 79.44 90 GLU A C 1
ATOM 634 O O . GL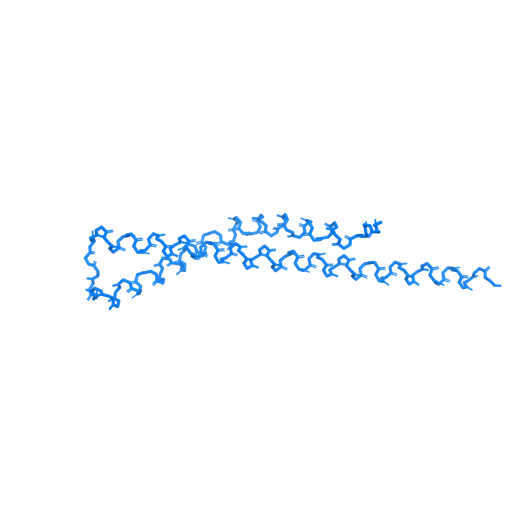U A 1 90 ? -21.984 -2.783 22.735 1.00 79.44 90 GLU A O 1
ATOM 639 N N . GLY A 1 91 ? -21.097 -4.008 21.069 1.00 73.62 91 GLY A N 1
ATOM 640 C CA . GLY A 1 91 ? -21.987 -5.151 21.259 1.00 73.62 91 GLY A CA 1
ATOM 641 C C . GLY A 1 91 ? -21.789 -5.844 22.610 1.00 73.62 91 GLY A C 1
ATOM 642 O O . GLY A 1 91 ? -22.733 -6.427 23.135 1.00 73.62 91 GLY A O 1
ATOM 643 N N . SER A 1 92 ? -20.587 -5.756 23.184 1.00 64.50 92 SER A N 1
ATOM 644 C CA . SER A 1 92 ? -20.270 -6.316 24.502 1.00 64.50 92 SER A CA 1
ATOM 645 C C . SER A 1 92 ? -20.739 -5.394 25.632 1.00 64.50 92 SER A C 1
ATOM 647 O O . SER A 1 92 ? -21.398 -5.863 26.555 1.00 64.50 92 SER A O 1
ATOM 649 N N . ALA A 1 93 ? -20.507 -4.082 25.507 1.00 61.00 93 ALA A N 1
ATOM 650 C CA . ALA A 1 93 ? -20.944 -3.081 26.483 1.00 61.00 93 ALA A CA 1
ATOM 651 C C . ALA A 1 93 ? -22.480 -2.977 26.588 1.00 61.00 93 ALA A C 1
ATOM 653 O O . ALA A 1 93 ? -23.029 -2.932 27.684 1.00 61.00 93 ALA A O 1
ATOM 654 N N . ALA A 1 94 ? -23.199 -3.045 25.460 1.00 57.94 94 ALA A N 1
ATOM 655 C CA . ALA A 1 94 ? -24.668 -3.051 25.459 1.00 57.94 94 ALA A CA 1
ATOM 656 C C . ALA A 1 94 ? -25.269 -4.302 26.134 1.00 57.94 94 ALA A C 1
ATOM 658 O O . ALA A 1 94 ? -26.420 -4.294 26.570 1.00 57.94 94 ALA A O 1
ATOM 659 N N . ARG A 1 95 ? -24.493 -5.389 26.213 1.00 59.00 95 ARG A N 1
ATOM 660 C CA . ARG A 1 95 ? -24.888 -6.654 26.844 1.00 59.00 95 ARG A CA 1
ATOM 661 C C . ARG A 1 95 ? -24.633 -6.656 28.355 1.00 59.00 95 ARG A C 1
ATOM 663 O O . ARG A 1 95 ? -25.308 -7.396 29.066 1.00 59.00 95 ARG A O 1
ATOM 670 N N . GLU A 1 96 ? -23.689 -5.847 28.836 1.00 57.91 96 GLU A N 1
ATOM 671 C CA . GLU A 1 96 ? -23.485 -5.582 30.268 1.00 57.91 96 GLU A CA 1
ATOM 672 C C . GLU A 1 96 ? -24.585 -4.676 30.832 1.00 57.91 96 GLU A C 1
ATOM 674 O O . GLU A 1 96 ? -25.187 -5.038 31.840 1.00 57.91 96 GLU A O 1
ATOM 679 N N . GLU A 1 97 ? -24.956 -3.596 30.131 1.00 55.72 97 GLU A N 1
ATOM 680 C CA . GLU A 1 97 ? -26.053 -2.706 30.564 1.00 55.72 97 GLU A CA 1
ATOM 681 C C . GLU A 1 97 ? -27.406 -3.440 30.674 1.00 55.72 97 GLU A C 1
ATOM 683 O O . GLU A 1 97 ? -28.201 -3.154 31.569 1.00 55.72 97 GLU A O 1
ATOM 688 N N . GLN A 1 98 ? -27.676 -4.429 29.810 1.00 56.22 98 GLN A N 1
ATOM 689 C CA . GLN A 1 98 ? -28.882 -5.264 29.924 1.00 56.22 98 GLN A CA 1
ATOM 690 C C . GLN A 1 98 ? -28.841 -6.223 31.123 1.00 56.22 98 GLN A C 1
ATOM 692 O O . GLN A 1 98 ? -29.881 -6.468 31.731 1.00 56.22 98 GLN A O 1
ATOM 697 N N . LYS A 1 99 ? -27.662 -6.738 31.493 1.00 53.62 99 LYS A N 1
ATOM 698 C CA . LYS A 1 99 ? -27.510 -7.623 32.658 1.00 53.62 99 LYS A CA 1
ATOM 699 C C . LYS A 1 99 ? -27.634 -6.871 33.982 1.00 53.62 99 LYS A C 1
ATOM 701 O O . LYS A 1 99 ? -28.231 -7.408 34.907 1.00 53.62 99 LYS A O 1
ATOM 706 N N . GLU A 1 100 ? -27.122 -5.644 34.078 1.00 52.88 100 GLU A N 1
ATOM 707 C CA . GLU A 1 100 ? -27.320 -4.802 35.268 1.00 52.88 100 GLU A CA 1
ATOM 708 C C . GLU A 1 100 ? -28.775 -4.338 35.416 1.00 52.88 100 GLU A C 1
ATOM 710 O O . GLU A 1 100 ? -29.298 -4.315 36.529 1.00 52.88 100 GLU A O 1
ATOM 715 N N . ALA A 1 101 ? -29.468 -4.044 34.310 1.00 55.50 101 ALA A N 1
ATOM 716 C CA . ALA A 1 101 ? -30.881 -3.661 34.341 1.00 55.50 101 ALA A CA 1
ATOM 717 C C . ALA A 1 101 ? -31.828 -4.818 34.727 1.00 55.50 101 ALA A C 1
ATOM 719 O O . ALA A 1 101 ? -32.872 -4.571 35.330 1.00 55.50 101 ALA A O 1
ATOM 720 N N . GLU A 1 102 ? -31.480 -6.069 34.406 1.00 51.75 102 GLU A N 1
ATOM 721 C CA . GLU A 1 102 ? -32.214 -7.258 34.871 1.00 51.75 102 GLU A CA 1
ATOM 722 C C . GLU A 1 102 ? -31.838 -7.681 36.299 1.00 51.75 102 GLU A C 1
ATOM 724 O O . GLU A 1 102 ? -32.674 -8.249 36.992 1.00 51.75 102 GLU A O 1
ATOM 729 N N . ALA A 1 103 ? -30.623 -7.379 36.773 1.00 53.53 103 ALA A N 1
ATOM 730 C CA . ALA A 1 103 ? -30.191 -7.700 38.137 1.00 53.53 103 ALA A CA 1
ATOM 731 C C . ALA A 1 103 ? -30.776 -6.765 39.216 1.00 53.53 103 ALA A C 1
ATOM 733 O O . ALA A 1 103 ? -30.746 -7.103 40.398 1.00 53.53 103 ALA A O 1
ATOM 734 N N . HIS A 1 104 ? -31.303 -5.601 38.823 1.00 52.41 104 HIS A N 1
ATOM 735 C CA . HIS A 1 104 ? -31.884 -4.599 39.725 1.00 52.41 104 HIS A CA 1
ATOM 736 C C . HIS A 1 104 ? -33.426 -4.558 39.728 1.00 52.41 104 HIS A C 1
ATOM 738 O O . HIS A 1 104 ? -34.008 -3.603 40.251 1.00 52.41 104 HIS A O 1
ATOM 744 N N . LYS A 1 105 ? -34.085 -5.571 39.153 1.00 43.75 105 LYS A N 1
ATOM 745 C CA . LYS A 1 105 ? -35.546 -5.712 39.094 1.00 43.75 105 LYS A CA 1
ATOM 746 C C . LYS A 1 105 ? -36.028 -6.862 39.972 1.00 43.75 105 LYS A C 1
ATOM 748 O O . LYS A 1 105 ? -37.115 -6.699 40.567 1.00 43.75 105 LYS A O 1
#

Foldseek 3Di:
DPPAQLQVLLVVLLVVLQVCCVVPVLVVLLVVLLVVLCVVQCVVPNPPDDPDPVSVVSSNVSSVVSSVVSSCVSSVVSSVVSSVVRVVVVVVVVVVVVVVVVVVD

Mean predicted aligned error: 9.16 Å

Secondary structure (D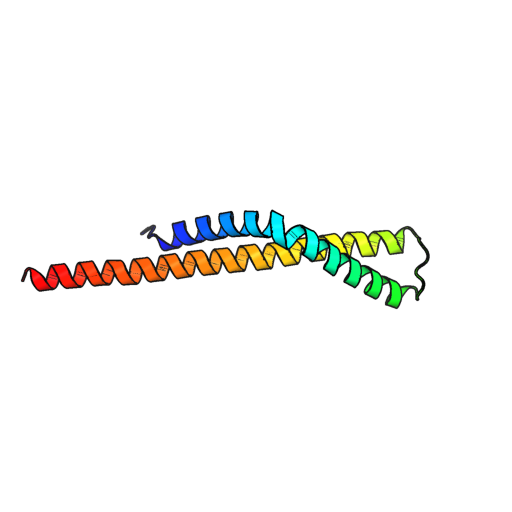SSP, 8-state):
----THHHHHHHHHHHHHHHIIIIIHHHHHHHHHHHHHHHHHHHH-SSPP--HHHHHHHHHHHHHHHHHHHHHHHHHHHHHHHHHHHHHHHHHHHHHHHHHHHT-

Sequence (105 aa):
MKTTIARKGAYIGAGAGLVLFAIFGLLPGSLLGGAMGINIAGWMFGLPLEPGLISRAIVLVSMLVGVLVAGIVIVTATTTMGWLAGRLLEGSAAREEQKEAEAHK

Solvent-accessible surface area (backbone atoms only — not comparable to full-atom values): 5214 Å² total; per-residue (Å²): 133,89,85,53,60,24,61,59,25,20,52,51,17,32,54,53,15,51,54,48,21,63,74,65,20,42,62,58,17,28,52,52,14,30,55,49,16,51,52,54,41,28,72,74,73,37,77,83,68,66,94,43,73,66,50,53,48,47,22,53,52,26,16,52,50,23,27,51,53,32,41,53,52,40,25,52,51,30,19,50,49,20,26,50,52,20,46,52,52,50,61,49,52,60,52,49,57,54,52,54,60,62,74,76,111

Radius of gyration: 22.8 Å; Cα contacts (8 Å, |Δi|>4): 126; chains: 1; bounding box: 53×19×66 Å